Protein AF-A0A7Y3DXH2-F1 (afdb_monomer_lite)

Radius of gyration: 23.5 Å; chains: 1; bounding box: 48×25×59 Å

Sequence (75 aa):
MYIALYILLVLVAVILILAIIAPKSYDVNRSVVISKPRNEVFEYLKYLKNMDHWSPWAKKDPNMEKKFTGTDGEV

Foldseek 3Di:
DVVVVVVVVVVVVVVVVCVVPPDPDDDDDDDDDDPDDPVVVCVLVLFPVSCCVPPPVCVVDVPDDDDDDDDGSDD

Secondary structure (DSSP, 8-state):
-HHHHHHHHHHHHHHHHHHHHS-S-----------S-HHHHHHHHH-GGGGGGT-HHHHH-TT------S-TT--

pLDDT: mean 93.69, std 4.71, range [69.25, 98.44]

Structure (mmCIF, N/CA/C/O backbone):
data_AF-A0A7Y3DXH2-F1
#
_entry.id   AF-A0A7Y3DXH2-F1
#
loop_
_atom_site.group_PDB
_atom_site.id
_atom_site.type_symbol
_atom_site.label_atom_id
_atom_site.label_alt_id
_atom_site.label_comp_id
_atom_site.label_asym_id
_atom_site.label_entity_id
_atom_site.label_seq_id
_atom_site.pdbx_PDB_ins_code
_atom_site.Cartn_x
_atom_site.Cartn_y
_atom_site.Cartn_z
_atom_site.occupancy
_atom_site.B_iso_or_equiv
_atom_site.auth_seq_id
_atom_site.auth_comp_id
_atom_site.auth_asym_id
_atom_site.auth_atom_id
_atom_site.pdbx_PDB_model_num
ATOM 1 N N . MET A 1 1 ? 25.383 -10.616 -37.808 1.00 70.94 1 MET A N 1
ATOM 2 C CA . MET A 1 1 ? 25.534 -9.638 -36.705 1.00 70.94 1 MET A CA 1
ATOM 3 C C . MET A 1 1 ? 24.426 -8.577 -36.684 1.00 70.94 1 MET A C 1
ATOM 5 O O . MET A 1 1 ? 23.940 -8.275 -35.608 1.00 70.94 1 MET A O 1
ATOM 9 N N . TYR A 1 2 ? 23.943 -8.081 -37.833 1.00 88.19 2 TYR A N 1
ATOM 10 C CA . TYR A 1 2 ? 22.846 -7.093 -37.897 1.00 88.19 2 TYR A CA 1
ATOM 11 C C . TYR A 1 2 ? 21.465 -7.604 -37.449 1.00 88.19 2 TYR A C 1
ATOM 13 O O . TYR A 1 2 ? 20.6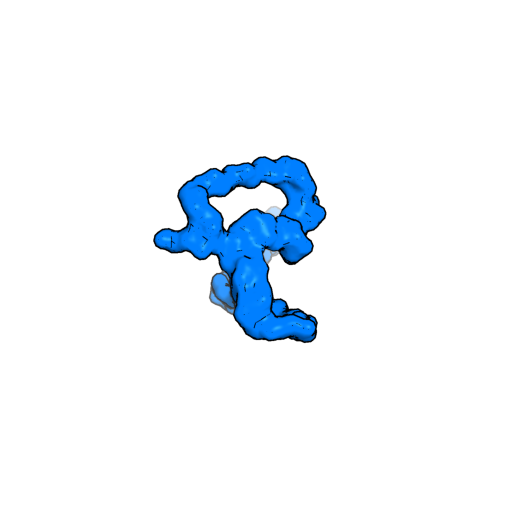98 -6.854 -36.861 1.00 88.19 2 TYR A O 1
ATOM 21 N N . ILE A 1 3 ? 21.158 -8.888 -37.666 1.00 94.44 3 ILE A N 1
ATOM 22 C CA . ILE A 1 3 ? 19.865 -9.488 -37.283 1.00 94.44 3 ILE A CA 1
ATOM 23 C C . ILE A 1 3 ? 19.607 -9.355 -35.773 1.00 94.44 3 ILE A C 1
ATOM 25 O O . ILE A 1 3 ? 18.521 -8.956 -35.370 1.00 94.44 3 ILE A O 1
ATOM 29 N N . ALA A 1 4 ? 20.618 -9.611 -34.937 1.00 94.81 4 ALA A N 1
ATOM 30 C CA . ALA A 1 4 ? 20.509 -9.455 -33.486 1.00 94.81 4 ALA A CA 1
ATOM 31 C C . ALA A 1 4 ? 20.223 -8.000 -33.067 1.00 94.81 4 ALA A C 1
ATOM 33 O O . ALA A 1 4 ? 19.437 -7.770 -32.152 1.00 94.81 4 ALA A O 1
ATOM 34 N N . LEU A 1 5 ? 20.804 -7.019 -33.769 1.00 96.06 5 LEU A N 1
ATOM 35 C CA . LEU A 1 5 ? 20.556 -5.598 -33.517 1.00 96.06 5 LEU A CA 1
ATOM 36 C C . LEU A 1 5 ? 19.116 -5.203 -33.872 1.00 96.06 5 LEU A C 1
ATOM 38 O O . LEU A 1 5 ? 18.479 -4.486 -33.106 1.00 96.06 5 LEU A O 1
ATOM 42 N N . TYR A 1 6 ? 18.581 -5.705 -34.991 1.00 97.06 6 TYR A N 1
ATOM 43 C CA . TYR A 1 6 ? 17.181 -5.473 -35.359 1.00 97.06 6 TYR A CA 1
ATOM 44 C C . TYR A 1 6 ? 16.209 -6.096 -34.355 1.00 97.06 6 TYR A C 1
ATOM 46 O O . TYR A 1 6 ? 15.241 -5.444 -33.975 1.00 97.06 6 TYR A O 1
ATOM 54 N N . ILE A 1 7 ? 16.483 -7.313 -33.876 1.00 97.06 7 ILE A N 1
ATOM 55 C CA . ILE A 1 7 ? 15.667 -7.957 -32.834 1.00 97.06 7 ILE A CA 1
ATOM 56 C C . ILE A 1 7 ? 15.660 -7.109 -31.557 1.00 97.06 7 ILE A C 1
ATOM 58 O O . ILE A 1 7 ? 14.594 -6.852 -31.000 1.00 97.06 7 ILE A O 1
ATOM 62 N N . LEU A 1 8 ? 16.829 -6.631 -31.118 1.00 97.62 8 LEU A N 1
ATOM 63 C CA . LEU A 1 8 ? 16.936 -5.769 -29.942 1.00 97.62 8 LEU A CA 1
ATOM 64 C C . LEU A 1 8 ? 16.163 -4.456 -30.131 1.00 97.62 8 LEU A C 1
ATOM 66 O O . LEU A 1 8 ? 15.444 -4.035 -29.229 1.00 97.62 8 LEU A O 1
ATOM 70 N N . LEU A 1 9 ? 16.273 -3.832 -31.306 1.00 97.94 9 LEU A N 1
ATOM 71 C CA . LEU A 1 9 ? 15.572 -2.589 -31.623 1.00 97.94 9 LEU A CA 1
ATOM 72 C C . LEU A 1 9 ? 14.054 -2.778 -31.576 1.00 97.94 9 LEU A C 1
ATOM 74 O O . LEU A 1 9 ? 13.359 -1.973 -30.958 1.00 97.94 9 LEU A O 1
ATOM 78 N N . VAL A 1 10 ? 13.543 -3.860 -32.170 1.00 97.94 10 VAL A N 1
ATOM 79 C CA . VAL A 1 10 ? 12.113 -4.198 -32.125 1.00 97.94 10 VAL A CA 1
ATOM 80 C C . VAL A 1 10 ? 11.660 -4.449 -30.688 1.00 97.94 10 VAL A C 1
ATOM 82 O O . VAL A 1 10 ? 10.626 -3.926 -30.282 1.00 97.94 10 VAL A O 1
ATOM 85 N N . LEU A 1 11 ? 12.440 -5.185 -29.893 1.00 98.19 11 LEU A N 1
ATOM 86 C CA . LEU A 1 11 ? 12.110 -5.456 -28.494 1.00 98.19 11 LEU A CA 1
ATOM 87 C C . LEU A 1 11 ? 12.010 -4.163 -27.673 1.00 98.19 11 LEU A C 1
ATOM 89 O O . LEU A 1 11 ? 11.037 -3.964 -26.947 1.00 98.19 11 LEU A O 1
ATOM 93 N N . VAL A 1 12 ? 12.987 -3.264 -27.821 1.00 98.44 12 VAL A N 1
ATOM 94 C CA . VAL A 1 12 ? 12.983 -1.957 -27.149 1.00 98.44 12 VAL A CA 1
ATOM 95 C C . VAL A 1 12 ? 11.786 -1.124 -27.602 1.00 98.44 12 VAL A C 1
ATOM 97 O O . VAL A 1 12 ? 11.080 -0.573 -26.759 1.00 98.44 12 VAL A O 1
ATOM 100 N N . ALA A 1 13 ? 11.506 -1.071 -28.907 1.00 98.19 13 ALA A N 1
ATOM 101 C CA . ALA A 1 13 ? 10.353 -0.349 -29.437 1.00 98.19 13 ALA A CA 1
ATOM 102 C C . ALA A 1 13 ? 9.030 -0.873 -28.852 1.00 98.19 13 ALA A C 1
ATOM 104 O O . ALA A 1 13 ? 8.193 -0.077 -28.434 1.00 98.19 13 ALA A O 1
ATOM 105 N N . VAL A 1 14 ? 8.862 -2.196 -28.747 1.00 98.25 14 VAL A N 1
ATOM 106 C CA . VAL A 1 14 ? 7.673 -2.814 -28.139 1.00 98.25 14 VAL A CA 1
ATOM 107 C C . VAL A 1 14 ? 7.539 -2.431 -26.666 1.00 98.25 14 VAL A C 1
ATOM 109 O O . VAL A 1 14 ? 6.460 -2.015 -26.249 1.00 98.25 14 VAL A O 1
ATOM 112 N N . ILE A 1 15 ? 8.619 -2.514 -25.882 1.00 98.12 15 ILE A N 1
ATOM 113 C CA . ILE A 1 15 ? 8.597 -2.131 -24.460 1.00 98.12 15 ILE A CA 1
ATOM 114 C C . ILE A 1 15 ? 8.202 -0.657 -24.300 1.00 98.12 15 ILE A C 1
ATOM 116 O O . ILE A 1 15 ? 7.368 -0.338 -23.454 1.00 98.12 15 ILE A O 1
ATOM 120 N N . LEU A 1 16 ? 8.750 0.236 -25.131 1.00 98.19 16 LEU A N 1
ATOM 121 C CA . LEU A 1 16 ? 8.424 1.664 -25.094 1.00 98.19 16 LEU A CA 1
ATOM 122 C C . LEU A 1 16 ? 6.959 1.930 -25.455 1.00 98.19 16 LEU A C 1
ATOM 124 O O . LEU A 1 16 ? 6.293 2.695 -24.761 1.00 98.19 16 LEU A O 1
ATOM 128 N N . ILE A 1 17 ? 6.437 1.275 -26.494 1.00 98.19 17 ILE A N 1
ATOM 129 C CA . ILE A 1 17 ? 5.027 1.399 -26.890 1.00 98.19 17 ILE A CA 1
ATOM 130 C C . ILE A 1 17 ? 4.109 0.934 -25.754 1.00 98.19 17 ILE A C 1
ATOM 132 O O . ILE A 1 17 ? 3.169 1.644 -25.395 1.00 98.19 17 ILE A O 1
ATOM 136 N N . LEU A 1 18 ? 4.403 -0.219 -25.144 1.00 97.81 18 LEU A N 1
ATOM 137 C CA . LEU A 1 18 ? 3.630 -0.729 -24.011 1.00 97.81 18 LEU A CA 1
ATOM 138 C C . LEU A 1 18 ? 3.685 0.224 -22.813 1.00 97.81 18 LEU A C 1
ATOM 140 O O . LEU A 1 18 ? 2.650 0.488 -22.211 1.00 97.81 18 LEU A O 1
ATOM 144 N N . ALA A 1 19 ? 4.853 0.790 -22.497 1.00 96.00 19 ALA A N 1
ATOM 145 C CA . ALA A 1 19 ? 5.008 1.739 -21.396 1.00 96.00 19 ALA A CA 1
ATOM 146 C C . ALA A 1 19 ? 4.239 3.056 -21.616 1.00 96.00 19 ALA A C 1
ATOM 148 O O . ALA A 1 19 ? 3.740 3.636 -20.654 1.00 96.00 19 ALA A O 1
ATOM 149 N N . ILE A 1 20 ? 4.123 3.526 -22.865 1.00 96.88 20 ILE A N 1
ATOM 150 C CA . ILE A 1 20 ? 3.358 4.737 -23.209 1.00 96.88 20 ILE A CA 1
ATOM 151 C C . ILE A 1 20 ? 1.852 4.516 -23.017 1.00 96.88 20 ILE A C 1
ATOM 153 O O . ILE A 1 20 ? 1.156 5.419 -22.553 1.00 96.88 20 ILE A O 1
ATOM 157 N N . ILE A 1 21 ? 1.355 3.334 -23.390 1.00 97.19 21 ILE A N 1
ATOM 158 C CA . ILE A 1 21 ? -0.080 3.012 -23.381 1.00 97.19 21 ILE A CA 1
ATOM 159 C C . ILE A 1 21 ? -0.530 2.475 -22.013 1.00 97.19 21 ILE A C 1
ATOM 161 O O . ILE A 1 21 ? -1.712 2.554 -21.678 1.00 97.19 21 ILE A O 1
ATOM 165 N N . ALA A 1 22 ? 0.394 1.933 -21.215 1.00 95.56 22 ALA A N 1
ATOM 166 C CA . ALA A 1 22 ? 0.076 1.348 -19.924 1.00 95.56 22 ALA A CA 1
ATOM 167 C C . ALA A 1 22 ? -0.622 2.360 -18.993 1.00 95.56 22 ALA A C 1
ATOM 169 O O . ALA A 1 22 ? -0.210 3.523 -18.899 1.00 95.56 22 ALA A O 1
ATOM 170 N N . PRO A 1 23 ? -1.666 1.925 -18.264 1.00 94.38 23 PRO A N 1
ATOM 171 C CA . PRO A 1 23 ? -2.329 2.770 -17.287 1.00 94.38 23 PRO A CA 1
ATOM 172 C C . PRO A 1 23 ? -1.339 3.166 -16.188 1.00 94.38 23 PRO A C 1
ATOM 174 O O . PRO A 1 23 ? -0.665 2.324 -15.595 1.00 94.38 23 PRO A O 1
ATOM 177 N N . LYS A 1 24 ? -1.251 4.470 -15.919 1.00 91.94 24 LYS A N 1
ATOM 178 C CA . LYS A 1 24 ? -0.332 5.033 -14.913 1.00 91.94 24 LYS A CA 1
ATOM 179 C C . LYS A 1 24 ? -0.867 4.919 -13.488 1.00 91.94 24 LYS A C 1
ATOM 181 O O . LYS A 1 24 ? -0.116 5.090 -12.534 1.00 91.94 24 LYS A O 1
ATOM 186 N N . SER A 1 25 ? -2.160 4.653 -13.354 1.00 93.50 25 SER A N 1
ATOM 187 C CA . SER A 1 25 ? -2.854 4.477 -12.089 1.00 93.50 25 SER A CA 1
ATOM 188 C C . SER A 1 25 ? -3.681 3.202 -12.135 1.00 93.50 25 SER A C 1
ATOM 190 O O . SER A 1 25 ? -4.198 2.811 -13.182 1.00 93.50 25 SER A O 1
ATOM 192 N N . TYR A 1 26 ? -3.809 2.566 -10.981 1.00 90.50 26 TYR A N 1
ATOM 193 C CA . TYR A 1 26 ? -4.736 1.471 -10.767 1.00 90.50 26 TYR A CA 1
ATOM 194 C C . TYR A 1 26 ? -5.384 1.666 -9.400 1.00 90.50 26 TYR A C 1
ATOM 196 O O . TYR A 1 26 ? -4.714 2.060 -8.446 1.00 90.50 26 TYR A O 1
ATOM 204 N N . ASP A 1 27 ? -6.679 1.383 -9.318 1.00 92.75 27 ASP A N 1
ATOM 205 C CA . ASP A 1 27 ? -7.434 1.466 -8.075 1.00 92.75 27 ASP A CA 1
ATOM 206 C C . ASP A 1 27 ? -7.643 0.063 -7.511 1.00 92.75 27 ASP A C 1
ATOM 208 O O . ASP A 1 27 ? -8.047 -0.862 -8.221 1.00 92.75 27 ASP A O 1
ATOM 212 N N . VAL A 1 28 ? -7.381 -0.105 -6.216 1.00 90.50 28 VAL A N 1
ATOM 213 C CA . VAL A 1 28 ? -7.649 -1.358 -5.504 1.00 90.50 28 VAL A CA 1
ATOM 214 C C . VAL A 1 28 ? -8.712 -1.101 -4.459 1.00 90.50 28 VAL A C 1
ATOM 216 O O . VAL A 1 28 ? -8.454 -0.444 -3.456 1.00 90.50 28 VAL A O 1
ATOM 219 N N . ASN A 1 29 ? -9.888 -1.690 -4.666 1.00 92.44 29 ASN A N 1
ATOM 220 C CA . ASN A 1 29 ? -10.980 -1.655 -3.704 1.00 92.44 29 ASN A CA 1
ATOM 221 C C . ASN A 1 29 ? -11.282 -3.058 -3.180 1.00 92.44 29 ASN A C 1
ATOM 223 O O . ASN A 1 29 ? -11.348 -4.030 -3.933 1.00 92.44 29 ASN A O 1
ATOM 227 N N . ARG A 1 30 ? -11.474 -3.154 -1.865 1.00 89.25 30 ARG A N 1
ATOM 228 C CA . ARG A 1 30 ? -11.950 -4.357 -1.178 1.00 89.25 30 ARG A CA 1
ATOM 229 C C . ARG A 1 30 ? -13.051 -3.950 -0.214 1.00 89.25 30 ARG A C 1
ATOM 231 O O . ARG A 1 30 ? -12.922 -2.939 0.469 1.00 89.25 30 ARG A O 1
ATOM 238 N N . SER A 1 31 ? -14.110 -4.742 -0.149 1.00 92.75 31 SER A N 1
ATOM 239 C CA . SER A 1 31 ? -15.212 -4.536 0.784 1.00 92.75 31 SER A CA 1
ATOM 240 C C . SER A 1 31 ? -15.480 -5.812 1.572 1.00 92.75 31 SER A C 1
ATOM 242 O O . SER A 1 31 ? -15.281 -6.926 1.088 1.00 92.75 31 SER A O 1
ATOM 244 N N . VAL A 1 32 ? -15.912 -5.635 2.816 1.00 92.62 32 VAL A N 1
ATOM 245 C CA . VAL A 1 32 ? -16.365 -6.712 3.693 1.00 92.62 32 VAL A CA 1
ATOM 246 C C . VAL A 1 32 ? -17.559 -6.203 4.491 1.00 92.62 32 VAL A C 1
ATOM 248 O O . VAL A 1 32 ? -17.597 -5.038 4.887 1.00 92.62 32 VAL A O 1
ATOM 251 N N . VAL A 1 33 ? -18.551 -7.064 4.704 1.00 95.62 33 VAL A N 1
ATOM 252 C CA . VAL A 1 33 ? -19.711 -6.748 5.542 1.00 95.62 33 VAL A CA 1
ATOM 253 C C . VAL A 1 33 ? -19.409 -7.195 6.966 1.00 95.62 33 VAL A C 1
ATOM 255 O O . VAL A 1 33 ? -19.135 -8.369 7.206 1.00 95.62 33 VAL A O 1
ATOM 258 N N . ILE A 1 34 ? -19.472 -6.260 7.913 1.00 94.88 34 ILE A N 1
ATOM 259 C CA . ILE A 1 34 ? -19.300 -6.532 9.342 1.00 94.88 34 ILE A CA 1
ATOM 260 C C . ILE A 1 34 ? -20.656 -6.335 10.015 1.00 94.88 34 ILE A C 1
ATOM 262 O O . ILE A 1 34 ? -21.216 -5.242 9.982 1.00 94.88 34 ILE A O 1
ATOM 266 N N . SER A 1 35 ? -21.185 -7.390 10.638 1.00 96.94 35 SER A N 1
ATOM 267 C CA . SER A 1 35 ? -22.474 -7.365 11.344 1.00 96.94 35 SER A CA 1
ATOM 268 C C . SER A 1 35 ? -22.355 -6.703 12.725 1.00 96.94 35 SER A C 1
ATOM 270 O O . SER A 1 35 ? -22.638 -7.326 13.750 1.00 96.94 35 SER A O 1
ATOM 272 N N . LYS A 1 36 ? -21.890 -5.449 12.757 1.00 96.44 36 LYS A N 1
ATOM 273 C CA . LYS A 1 36 ? -21.699 -4.634 13.964 1.00 96.44 36 LYS A CA 1
ATOM 274 C C . LYS A 1 36 ? -22.166 -3.190 13.739 1.00 96.44 36 LYS A C 1
ATOM 276 O O . LYS A 1 36 ? -22.159 -2.724 12.598 1.00 96.44 36 LYS A O 1
ATOM 281 N N . PRO A 1 37 ? -22.562 -2.459 14.799 1.00 97.69 37 PRO A N 1
ATOM 282 C CA . PRO A 1 37 ? -22.886 -1.039 14.701 1.00 97.69 37 PRO A CA 1
ATOM 283 C C . PRO A 1 37 ? -21.724 -0.223 14.125 1.00 97.69 37 PRO A C 1
ATOM 285 O O . PRO A 1 37 ? -20.562 -0.470 14.446 1.00 97.69 37 PRO A O 1
ATOM 288 N N . ARG A 1 38 ? -22.037 0.807 13.328 1.00 95.19 38 ARG A N 1
ATOM 289 C CA . ARG A 1 38 ? -21.028 1.672 12.687 1.00 95.19 38 ARG A CA 1
ATOM 290 C C . ARG A 1 38 ? -20.033 2.260 13.691 1.00 95.19 38 ARG A C 1
ATOM 292 O O . ARG A 1 38 ? -18.843 2.282 13.405 1.00 95.19 38 ARG A O 1
ATOM 299 N N . ASN A 1 39 ? -20.515 2.704 14.851 1.00 96.62 39 ASN A N 1
ATOM 300 C CA . ASN A 1 39 ? -19.667 3.307 15.879 1.00 96.62 39 ASN A CA 1
ATOM 301 C C . ASN A 1 39 ? -18.644 2.304 16.428 1.00 96.62 39 ASN A C 1
ATOM 303 O O . ASN A 1 39 ? -17.490 2.665 16.598 1.00 96.62 39 ASN A O 1
ATOM 307 N N . GLU A 1 40 ? -19.030 1.040 16.631 1.00 96.44 40 GLU A N 1
ATOM 308 C CA . GLU A 1 40 ? -18.113 -0.009 17.105 1.00 96.44 40 GLU A CA 1
ATOM 309 C C . GLU A 1 40 ? -17.022 -0.296 16.065 1.00 96.44 40 GLU A C 1
ATOM 311 O O . GLU A 1 40 ? -15.845 -0.401 16.404 1.00 96.44 40 GLU A O 1
ATOM 316 N N . VAL A 1 41 ? -17.398 -0.353 14.782 1.00 95.38 41 VAL A N 1
ATOM 317 C CA . VAL A 1 41 ? -16.438 -0.545 13.685 1.00 95.38 41 VAL A CA 1
ATOM 318 C C . VAL A 1 41 ? -15.478 0.642 13.582 1.00 95.38 41 VAL A C 1
ATOM 320 O O . VAL A 1 41 ? -14.277 0.440 13.428 1.00 95.38 41 VAL A O 1
ATOM 323 N N . PHE A 1 42 ? -15.981 1.874 13.687 1.00 94.12 42 PHE A N 1
ATOM 324 C CA . PHE A 1 42 ? -15.142 3.068 13.614 1.00 94.12 42 PHE A CA 1
ATOM 325 C C . PHE A 1 42 ? -14.181 3.172 14.802 1.00 94.12 42 PHE A C 1
ATOM 327 O O . PHE A 1 42 ? -12.991 3.374 14.583 1.00 94.12 42 PHE A O 1
ATOM 334 N N . GLU A 1 43 ? -14.660 2.965 16.032 1.00 94.75 43 GLU A N 1
ATOM 335 C CA . GLU A 1 43 ? -13.803 2.971 17.225 1.00 94.75 43 GLU A CA 1
ATOM 336 C C . GLU A 1 43 ? -12.696 1.922 17.127 1.00 94.75 43 GLU A C 1
ATOM 338 O O . GLU A 1 43 ? -11.555 2.195 17.484 1.00 94.75 43 GLU A O 1
ATOM 343 N N . TYR A 1 44 ? -12.991 0.748 16.567 1.00 95.19 44 TYR A N 1
ATOM 344 C CA . TYR A 1 44 ? -11.972 -0.261 16.310 1.00 95.19 44 TYR A CA 1
ATOM 345 C C . TYR A 1 44 ? -10.935 0.194 15.270 1.00 95.19 44 TYR A C 1
ATOM 347 O O . TYR A 1 44 ? -9.736 0.018 15.486 1.00 95.19 44 TYR A O 1
ATOM 355 N N . LEU A 1 45 ? -11.381 0.776 14.151 1.00 93.31 45 LEU A N 1
ATOM 356 C CA . LEU A 1 45 ? -10.507 1.218 13.056 1.00 93.31 45 LEU A CA 1
ATOM 357 C C . LEU A 1 45 ? -9.662 2.449 13.401 1.00 93.31 45 LEU A C 1
ATOM 359 O O . LEU A 1 45 ? -8.601 2.629 12.811 1.00 93.31 45 LEU A O 1
ATOM 363 N N . LYS A 1 46 ? -10.124 3.285 14.336 1.00 93.81 46 LYS A N 1
ATOM 364 C CA . LYS A 1 46 ? -9.465 4.533 14.739 1.00 93.81 46 LYS A CA 1
ATOM 365 C C . LYS A 1 46 ? -8.057 4.309 15.304 1.00 93.81 46 LYS A C 1
ATOM 367 O O . LYS A 1 46 ? -7.195 5.163 15.132 1.00 93.81 46 LYS A O 1
ATOM 372 N N . TYR A 1 47 ? -7.819 3.176 15.963 1.00 94.69 47 TYR A N 1
ATOM 373 C CA . TYR A 1 47 ? -6.532 2.866 16.587 1.00 94.69 47 TYR A CA 1
ATOM 374 C C . TYR A 1 47 ? -5.571 2.193 15.602 1.00 94.69 47 TYR A C 1
ATOM 376 O O . TYR A 1 47 ? -5.844 1.097 15.103 1.00 94.69 47 TYR A O 1
ATOM 384 N N . LEU A 1 48 ? -4.396 2.793 15.390 1.00 92.69 48 LEU A N 1
ATOM 385 C CA . LEU A 1 48 ? -3.349 2.264 14.510 1.00 92.69 48 LEU A CA 1
ATOM 386 C C . LEU A 1 48 ? -2.867 0.887 14.961 1.00 92.69 48 LEU A C 1
ATOM 388 O O . LEU A 1 48 ? -2.563 0.032 14.130 1.00 92.69 48 LEU A O 1
ATOM 392 N N . LYS A 1 49 ? -2.843 0.634 16.271 1.00 92.38 49 LYS A N 1
ATOM 393 C CA . LYS A 1 49 ? -2.460 -0.676 16.818 1.00 92.38 49 LYS A CA 1
ATOM 394 C C . LYS A 1 49 ? -3.415 -1.797 16.399 1.00 92.38 49 LYS A C 1
ATOM 396 O O . LYS A 1 49 ? -2.971 -2.918 16.172 1.00 92.38 49 LYS A O 1
ATOM 401 N N . ASN A 1 50 ? -4.706 -1.502 16.219 1.00 95.38 50 ASN A N 1
ATOM 402 C CA . ASN A 1 50 ? -5.690 -2.496 15.775 1.00 95.38 50 ASN A CA 1
ATOM 403 C C . ASN A 1 50 ? -5.509 -2.888 14.301 1.00 95.38 50 ASN A C 1
ATOM 405 O O . ASN A 1 50 ? -6.070 -3.896 13.862 1.00 95.38 50 ASN A O 1
ATOM 409 N N . MET A 1 51 ? -4.723 -2.123 13.532 1.00 92.94 51 MET A N 1
ATOM 410 C CA . MET A 1 51 ? -4.419 -2.429 12.134 1.00 92.94 51 MET A CA 1
ATOM 411 C C . MET A 1 51 ? -3.714 -3.780 11.980 1.00 92.94 51 MET A C 1
ATOM 413 O O . MET A 1 51 ? -3.936 -4.479 10.992 1.00 92.94 51 MET A O 1
ATOM 417 N N . ASP A 1 52 ? -2.931 -4.201 12.975 1.00 92.88 52 ASP A N 1
ATOM 418 C CA . ASP A 1 52 ? -2.220 -5.482 12.953 1.00 92.88 52 ASP A CA 1
ATOM 419 C C . ASP A 1 52 ? -3.145 -6.695 12.828 1.00 92.88 52 ASP A C 1
ATOM 421 O O . ASP A 1 52 ? -2.773 -7.698 12.220 1.00 92.88 52 ASP A O 1
ATOM 425 N N . HIS A 1 53 ? -4.367 -6.604 13.350 1.00 93.38 53 HIS A N 1
ATOM 426 C CA . HIS A 1 53 ? -5.309 -7.721 13.347 1.00 93.38 53 HIS A CA 1
ATOM 427 C C . H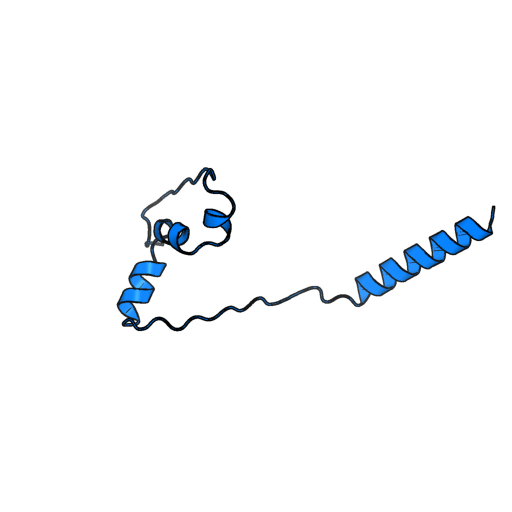IS A 1 53 ? -5.863 -8.050 11.955 1.00 93.38 53 HIS A C 1
ATOM 429 O O . HIS A 1 53 ? -6.300 -9.175 11.714 1.00 93.38 53 HIS A O 1
ATOM 435 N N . TRP A 1 54 ? -5.886 -7.078 11.042 1.00 91.31 54 TRP A N 1
ATOM 436 C CA . TRP A 1 54 ? -6.482 -7.238 9.710 1.00 91.31 54 TRP A CA 1
ATOM 437 C C . TRP A 1 54 ? -5.534 -6.871 8.565 1.00 91.31 54 TRP A C 1
ATOM 439 O O . TRP A 1 54 ? -5.850 -7.133 7.403 1.00 91.31 54 TRP A O 1
ATOM 449 N N . SER A 1 55 ? -4.363 -6.305 8.866 1.00 91.69 55 SER A N 1
ATOM 450 C CA . SER A 1 55 ? -3.359 -5.935 7.873 1.00 91.69 55 SER A CA 1
ATOM 451 C C . SER A 1 55 ? -2.788 -7.171 7.166 1.00 91.69 55 SER A C 1
ATOM 453 O O . SER A 1 55 ? -2.174 -8.034 7.804 1.00 91.69 55 SER A O 1
ATOM 455 N N . PRO A 1 56 ? -2.890 -7.247 5.824 1.00 91.50 56 PRO A N 1
ATOM 456 C CA . PRO A 1 56 ? -2.215 -8.288 5.053 1.00 91.50 56 PRO A CA 1
ATOM 457 C C . PRO A 1 56 ? -0.693 -8.263 5.238 1.00 91.50 56 PRO A C 1
ATOM 459 O O . PRO A 1 56 ? -0.050 -9.304 5.134 1.00 91.50 56 PRO A O 1
ATOM 462 N N . TRP A 1 57 ? -0.124 -7.088 5.519 1.00 91.69 57 TRP A N 1
ATOM 463 C CA . TRP A 1 57 ? 1.312 -6.899 5.714 1.00 91.69 57 TRP A CA 1
ATOM 464 C C . TRP A 1 57 ? 1.771 -7.408 7.073 1.00 91.69 57 TRP A C 1
ATOM 466 O O . TRP A 1 57 ? 2.747 -8.145 7.124 1.00 91.69 57 TRP A O 1
ATOM 476 N N . ALA A 1 58 ? 1.021 -7.116 8.141 1.00 93.81 58 ALA A N 1
ATOM 477 C CA . ALA A 1 58 ? 1.307 -7.659 9.470 1.00 93.81 58 ALA A CA 1
ATOM 478 C C . ALA A 1 58 ? 1.216 -9.193 9.480 1.00 93.81 58 ALA A C 1
ATOM 480 O O . ALA A 1 58 ? 2.018 -9.863 10.122 1.00 93.81 58 ALA A O 1
ATOM 481 N N . LYS A 1 59 ? 0.283 -9.767 8.704 1.00 93.19 59 LYS A N 1
ATOM 482 C CA . LYS A 1 59 ? 0.213 -11.220 8.500 1.00 93.19 59 LYS A CA 1
ATOM 483 C C . LYS A 1 59 ? 1.403 -11.765 7.699 1.00 93.19 59 LYS A C 1
ATOM 485 O O . LYS A 1 59 ? 1.829 -12.891 7.941 1.00 93.19 59 LYS A O 1
ATOM 490 N N . LYS A 1 60 ? 1.892 -11.010 6.711 1.00 95.69 60 LYS A N 1
ATOM 491 C CA . LYS A 1 60 ? 2.998 -11.422 5.834 1.00 95.69 60 LYS A CA 1
ATOM 492 C C . LYS A 1 60 ? 4.353 -11.361 6.540 1.00 95.69 60 LYS A C 1
ATOM 494 O O . LYS A 1 60 ? 5.182 -12.227 6.285 1.00 95.69 60 LYS A O 1
ATOM 499 N N . ASP A 1 61 ? 4.558 -10.372 7.402 1.00 96.00 61 ASP A N 1
ATOM 500 C CA . ASP A 1 61 ? 5.767 -10.214 8.209 1.00 96.00 61 ASP A CA 1
ATOM 501 C C . ASP A 1 61 ? 5.418 -10.081 9.704 1.00 96.00 61 ASP A C 1
ATOM 503 O O . ASP A 1 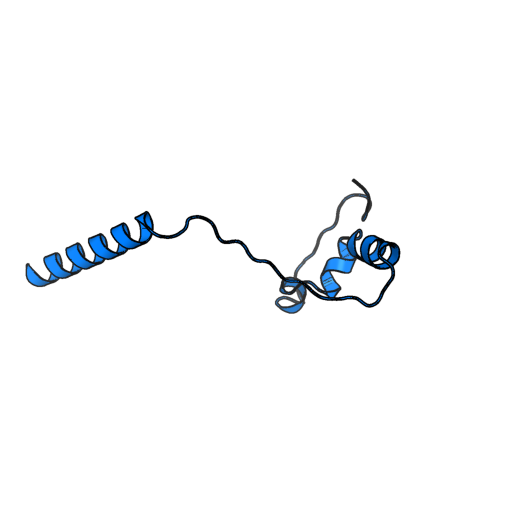61 ? 5.200 -8.971 10.204 1.00 96.00 61 ASP A O 1
ATOM 507 N N . PRO A 1 62 ? 5.367 -11.211 10.435 1.00 92.25 62 PRO A N 1
ATOM 508 C CA . PRO A 1 62 ? 5.094 -11.213 11.870 1.00 92.25 62 PRO A CA 1
ATOM 509 C C . PRO A 1 62 ? 6.184 -10.538 12.712 1.00 92.25 62 PRO A C 1
ATOM 511 O O . PRO A 1 62 ? 5.905 -10.131 13.837 1.00 92.25 62 PRO A O 1
ATOM 514 N N . ASN A 1 63 ? 7.408 -10.426 12.187 1.00 95.06 63 ASN A N 1
ATOM 515 C CA . ASN A 1 63 ? 8.561 -9.888 12.910 1.00 95.06 63 ASN A CA 1
ATOM 516 C C . ASN A 1 63 ? 8.806 -8.404 12.600 1.00 95.06 63 ASN A C 1
ATOM 518 O O . ASN A 1 63 ? 9.832 -7.856 12.996 1.00 95.06 63 ASN A O 1
ATOM 522 N N . MET A 1 64 ? 7.876 -7.751 11.898 1.00 94.56 64 MET A N 1
ATOM 523 C CA . MET A 1 64 ? 7.977 -6.342 11.541 1.00 94.56 64 MET A CA 1
ATOM 524 C C . MET A 1 64 ? 8.111 -5.459 12.788 1.00 94.56 64 MET A C 1
ATOM 526 O O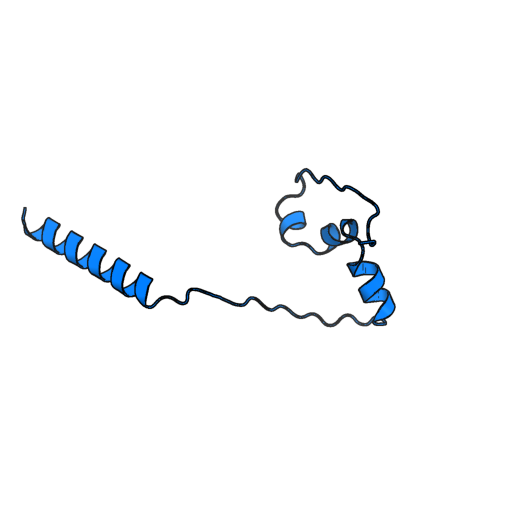 . MET A 1 64 ? 7.221 -5.420 13.645 1.00 94.56 64 MET A O 1
ATOM 530 N N . GLU A 1 65 ? 9.195 -4.687 12.848 1.00 93.94 65 GLU A N 1
ATOM 531 C CA . GLU A 1 65 ? 9.382 -3.662 13.870 1.00 93.94 65 GLU A CA 1
ATOM 532 C C . GLU A 1 65 ? 8.416 -2.496 13.635 1.00 93.94 65 GLU A C 1
ATOM 534 O O . GLU A 1 65 ? 8.370 -1.897 12.559 1.00 93.94 65 GLU A O 1
ATOM 539 N N . LYS A 1 66 ? 7.626 -2.166 14.659 1.00 91.62 66 LYS A N 1
ATOM 540 C CA . LYS A 1 66 ? 6.600 -1.119 14.603 1.00 91.62 66 LYS A CA 1
ATOM 541 C C . LYS A 1 66 ? 6.873 -0.077 15.674 1.00 91.62 66 LYS A C 1
ATOM 543 O O . LYS A 1 66 ? 6.993 -0.405 16.853 1.00 91.62 66 LYS A O 1
ATOM 548 N N . LYS A 1 67 ? 6.927 1.191 15.269 1.00 93.12 67 LYS A N 1
ATOM 549 C CA . LYS A 1 67 ? 7.073 2.334 16.174 1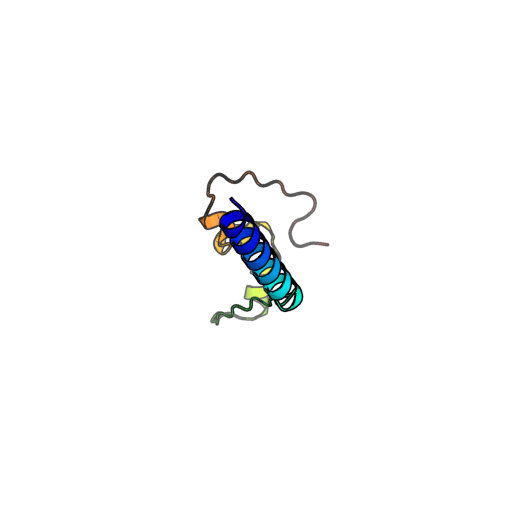.00 93.12 67 LYS A CA 1
ATOM 550 C C . LYS A 1 67 ? 5.861 3.245 16.037 1.00 93.12 67 LYS A C 1
ATOM 552 O O . LYS A 1 67 ? 5.546 3.694 14.942 1.00 93.12 67 LYS A O 1
ATOM 557 N N . PHE A 1 68 ? 5.221 3.533 17.164 1.00 91.62 68 PHE A N 1
ATOM 558 C CA . PHE A 1 68 ? 4.093 4.457 17.260 1.00 91.62 68 PHE A CA 1
ATOM 559 C C . PHE A 1 68 ? 4.529 5.699 18.040 1.00 91.62 68 PHE A C 1
ATOM 561 O O . PHE A 1 68 ? 5.294 5.593 19.000 1.00 91.62 68 PHE A O 1
ATOM 568 N N . THR A 1 69 ? 4.055 6.872 17.633 1.00 92.94 69 THR A N 1
ATOM 569 C CA . THR A 1 69 ? 4.362 8.160 18.273 1.00 92.94 69 THR A CA 1
ATOM 570 C C . THR A 1 69 ? 3.089 8.987 18.412 1.00 92.94 69 THR A C 1
ATOM 572 O O . THR A 1 69 ? 2.259 8.946 17.510 1.00 92.94 69 THR A O 1
ATOM 575 N N . GLY A 1 70 ? 2.964 9.755 19.499 1.00 92.75 70 GLY A N 1
ATOM 576 C CA . GLY A 1 70 ? 1.751 10.522 19.816 1.00 92.75 70 GLY A CA 1
ATOM 577 C C . GLY A 1 70 ? 0.690 9.700 20.560 1.00 92.75 70 GLY A C 1
ATOM 578 O O . GLY A 1 70 ? 0.977 8.598 21.039 1.00 92.75 70 GLY A O 1
ATOM 579 N N . THR A 1 71 ? -0.523 10.249 20.667 1.00 92.75 71 THR A N 1
ATOM 580 C CA . THR A 1 71 ? -1.686 9.555 21.240 1.00 92.75 71 THR A CA 1
ATOM 581 C C . THR A 1 71 ? -2.428 8.808 20.134 1.00 92.75 71 THR A C 1
ATOM 583 O O . THR A 1 71 ? -2.886 9.406 19.168 1.00 92.75 71 THR A O 1
ATOM 586 N N . ASP A 1 72 ? -2.526 7.482 20.249 1.00 92.31 72 ASP A N 1
ATOM 587 C CA . ASP A 1 72 ? -3.180 6.655 19.229 1.00 92.31 72 ASP A CA 1
ATOM 588 C C . ASP A 1 72 ? -4.692 6.922 19.182 1.00 92.31 72 ASP A C 1
ATOM 590 O O . ASP A 1 72 ? -5.357 6.995 20.217 1.00 92.31 72 ASP A O 1
ATOM 594 N N . GLY A 1 73 ? -5.234 7.028 17.972 1.00 88.50 73 GLY A N 1
ATOM 595 C CA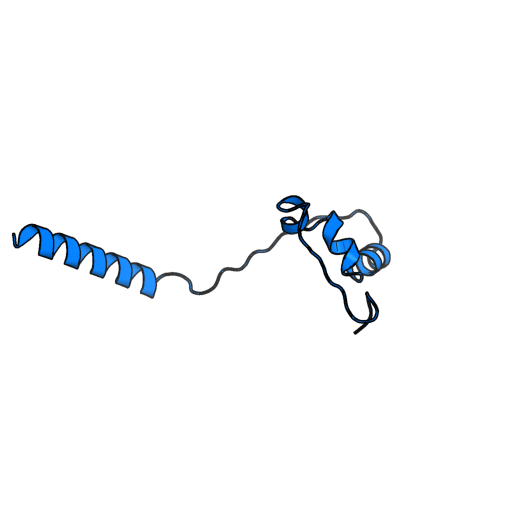 . GLY A 1 73 ? -6.633 7.367 17.732 1.00 88.50 73 GLY A CA 1
ATOM 596 C C . GLY A 1 73 ? -6.993 8.847 17.910 1.00 88.50 73 GLY A C 1
ATOM 597 O O . GLY A 1 73 ? -8.182 9.171 17.879 1.00 88.50 73 GLY A O 1
ATOM 598 N N . GLU A 1 74 ? -5.999 9.723 18.063 1.00 86.56 74 GLU A N 1
ATOM 599 C CA . GLU A 1 74 ? -6.128 11.185 18.044 1.00 86.56 74 GLU A CA 1
ATOM 600 C C . GLU A 1 74 ? -5.290 11.766 16.885 1.00 86.56 74 GLU A C 1
ATOM 602 O O . GLU A 1 74 ? -4.342 11.125 16.425 1.00 86.56 74 GLU A O 1
ATOM 607 N N . VAL A 1 75 ? -5.668 12.949 16.381 1.00 69.25 75 VAL A N 1
ATOM 608 C CA . VAL A 1 75 ? -4.933 13.692 15.334 1.00 69.25 75 VAL A CA 1
ATOM 609 C C . VAL A 1 75 ? -4.178 14.849 15.967 1.00 69.25 75 VAL A C 1
ATOM 611 O O . VAL A 1 75 ? -4.816 15.568 16.768 1.00 69.25 75 VAL A O 1
#